Protein AF-A0A1V5UT93-F1 (afdb_monomer)

pLDDT: mean 75.36, std 16.56, range [39.69, 92.0]

Mean predicted aligned error: 13.89 Å

Structure (mmCIF, N/CA/C/O backbone):
data_AF-A0A1V5UT93-F1
#
_entry.id   AF-A0A1V5UT93-F1
#
loop_
_atom_site.group_PDB
_atom_site.id
_atom_site.type_symbol
_atom_site.label_atom_id
_atom_site.label_alt_id
_atom_site.label_comp_id
_atom_site.label_asym_id
_atom_site.label_entity_id
_atom_site.label_seq_id
_atom_site.pdbx_PDB_ins_code
_atom_site.Cartn_x
_atom_site.Cartn_y
_atom_site.Cartn_z
_atom_site.occupancy
_atom_site.B_iso_or_equiv
_atom_site.auth_seq_id
_atom_site.auth_comp_id
_atom_site.auth_asym_id
_atom_site.auth_atom_id
_atom_site.pdbx_PDB_model_num
ATOM 1 N N . MET A 1 1 ? 54.081 -12.609 4.136 1.00 42.91 1 MET A N 1
ATOM 2 C CA . MET A 1 1 ? 52.696 -12.202 4.462 1.00 42.91 1 MET A CA 1
ATOM 3 C C . MET A 1 1 ? 51.782 -13.018 3.568 1.00 42.91 1 MET A C 1
ATOM 5 O O . MET A 1 1 ? 52.036 -13.042 2.377 1.00 42.91 1 MET A O 1
ATOM 9 N N . ARG A 1 2 ? 50.833 -13.775 4.133 1.00 44.91 2 ARG A N 1
ATOM 10 C CA . ARG A 1 2 ? 49.909 -14.610 3.351 1.00 44.91 2 ARG A CA 1
ATOM 11 C C . ARG A 1 2 ? 48.962 -13.687 2.585 1.00 44.91 2 ARG A C 1
ATOM 13 O O . ARG A 1 2 ? 48.155 -13.005 3.216 1.00 44.91 2 ARG A O 1
ATOM 20 N N . GLU A 1 3 ? 49.128 -13.626 1.268 1.00 51.72 3 GLU A N 1
ATOM 21 C CA . GLU A 1 3 ? 48.145 -13.050 0.357 1.00 51.72 3 GLU A CA 1
ATOM 22 C C . GLU A 1 3 ? 46.821 -13.764 0.618 1.00 51.72 3 GLU A C 1
ATOM 24 O O . GLU A 1 3 ? 46.746 -14.992 0.622 1.00 51.72 3 GLU A O 1
ATOM 29 N N . LYS A 1 4 ? 45.809 -12.987 0.999 1.00 53.84 4 LYS A N 1
ATOM 30 C CA . LYS A 1 4 ? 44.465 -13.504 1.216 1.00 53.84 4 LYS A CA 1
ATOM 31 C C . LYS A 1 4 ? 43.982 -14.019 -0.130 1.00 53.84 4 LYS A C 1
ATOM 33 O O . LYS A 1 4 ? 43.930 -13.227 -1.065 1.00 53.84 4 LYS A O 1
ATOM 38 N N . ASP A 1 5 ? 43.622 -15.296 -0.191 1.00 53.28 5 ASP A N 1
ATOM 39 C CA . ASP A 1 5 ? 42.812 -15.854 -1.266 1.00 53.28 5 ASP A CA 1
ATOM 40 C C . ASP A 1 5 ? 41.623 -14.915 -1.515 1.00 53.28 5 ASP A C 1
ATOM 42 O O . ASP A 1 5 ? 40.655 -14.875 -0.747 1.00 53.28 5 ASP A O 1
ATOM 46 N N . GLU A 1 6 ? 41.724 -14.093 -2.560 1.00 61.16 6 GLU A N 1
ATOM 47 C CA . GLU A 1 6 ? 40.582 -13.382 -3.104 1.00 61.16 6 GLU A CA 1
ATOM 48 C C . GLU A 1 6 ? 39.639 -14.461 -3.611 1.00 61.16 6 GLU A C 1
ATOM 50 O O . GLU A 1 6 ? 39.882 -15.096 -4.635 1.00 61.16 6 GLU A O 1
ATOM 55 N N . LEU A 1 7 ? 38.577 -14.707 -2.845 1.00 63.47 7 LEU A N 1
ATOM 56 C CA . LEU A 1 7 ? 37.486 -15.588 -3.227 1.00 63.47 7 LEU A CA 1
ATOM 57 C C . LEU A 1 7 ? 36.944 -15.084 -4.572 1.00 63.47 7 LEU A C 1
ATOM 59 O O . LEU A 1 7 ? 36.173 -14.123 -4.634 1.00 63.47 7 LEU A O 1
ATOM 63 N N . HIS A 1 8 ? 37.421 -15.687 -5.661 1.00 64.81 8 HIS A N 1
ATOM 64 C CA . HIS A 1 8 ? 37.097 -15.271 -7.014 1.00 64.81 8 HIS A CA 1
ATOM 65 C C . HIS A 1 8 ? 35.686 -15.759 -7.324 1.00 64.81 8 HIS A C 1
ATOM 67 O O . HIS A 1 8 ? 35.482 -16.857 -7.832 1.00 64.81 8 HIS A O 1
ATOM 73 N N . ILE A 1 9 ? 34.692 -14.964 -6.929 1.00 76.25 9 ILE A N 1
ATOM 74 C CA . ILE A 1 9 ? 33.290 -15.254 -7.210 1.00 76.25 9 ILE A CA 1
ATOM 75 C C . ILE A 1 9 ? 33.022 -14.823 -8.659 1.00 76.25 9 ILE A C 1
ATOM 77 O O . ILE A 1 9 ? 32.992 -13.614 -8.937 1.00 76.25 9 ILE A O 1
ATOM 81 N N . PRO A 1 10 ? 32.824 -15.767 -9.597 1.00 76.75 10 PRO A N 1
ATOM 82 C CA . PRO A 1 10 ? 32.517 -15.420 -10.977 1.00 76.75 10 PRO A CA 1
ATOM 83 C C . PRO A 1 10 ? 31.228 -14.589 -11.028 1.00 76.75 10 PRO A C 1
ATOM 85 O O . PRO A 1 10 ? 30.234 -14.905 -10.377 1.00 76.75 10 PRO A O 1
ATOM 88 N N . GLY A 1 11 ? 31.259 -13.483 -11.775 1.00 76.88 11 GLY A N 1
ATOM 89 C CA . GLY A 1 11 ? 30.134 -12.547 -11.902 1.00 76.88 11 GLY A CA 1
ATOM 90 C C . GLY A 1 11 ? 30.090 -11.418 -10.863 1.00 76.88 11 GLY A C 1
ATOM 91 O O . GLY A 1 11 ? 29.300 -10.488 -11.024 1.00 76.88 11 GLY A O 1
ATOM 92 N N . ALA A 1 12 ? 30.964 -11.415 -9.847 1.00 83.56 12 ALA A N 1
ATOM 93 C CA . ALA A 1 12 ? 31.013 -10.330 -8.859 1.00 83.56 12 ALA A CA 1
ATOM 94 C C . ALA A 1 12 ? 31.380 -8.969 -9.482 1.00 83.56 12 ALA A C 1
ATOM 96 O O . ALA A 1 12 ? 30.828 -7.939 -9.092 1.00 83.56 12 ALA A O 1
ATOM 97 N N . ALA A 1 13 ? 32.273 -8.955 -10.477 1.00 80.56 13 ALA A N 1
ATOM 98 C CA . ALA A 1 13 ? 32.608 -7.744 -11.227 1.00 80.56 13 ALA A CA 1
ATOM 99 C C . ALA A 1 13 ? 31.399 -7.222 -12.024 1.00 80.56 13 ALA A C 1
ATOM 101 O O . ALA A 1 13 ? 31.071 -6.042 -11.942 1.00 80.56 13 ALA A O 1
ATOM 102 N N . THR A 1 14 ? 30.673 -8.113 -12.707 1.00 84.06 14 THR A N 1
ATOM 103 C CA . THR A 1 14 ? 29.450 -7.781 -13.452 1.00 84.06 14 THR A CA 1
ATOM 104 C C . THR A 1 14 ? 28.363 -7.218 -12.537 1.00 84.06 14 THR A C 1
ATOM 106 O O . THR A 1 14 ? 27.737 -6.214 -12.872 1.00 84.06 14 THR A O 1
ATOM 109 N N . LEU A 1 15 ? 28.177 -7.813 -11.353 1.00 82.50 15 LEU A N 1
ATOM 110 C CA . LEU A 1 15 ? 27.240 -7.316 -10.345 1.00 82.50 15 LEU A CA 1
ATOM 111 C C . LEU A 1 15 ? 27.634 -5.919 -9.850 1.00 82.50 15 LEU A C 1
ATOM 113 O O . LEU A 1 15 ? 26.775 -5.044 -9.764 1.00 82.50 15 LEU A O 1
ATOM 117 N N . LYS A 1 16 ? 28.922 -5.679 -9.567 1.00 85.19 16 LYS A N 1
ATOM 118 C CA . LYS A 1 16 ? 29.420 -4.350 -9.172 1.00 85.19 16 LYS A CA 1
ATOM 119 C C . LYS A 1 16 ? 29.133 -3.302 -10.247 1.00 85.19 16 LYS A C 1
ATOM 121 O O . LYS A 1 16 ? 28.596 -2.247 -9.926 1.00 85.19 16 LYS A O 1
ATOM 126 N N . THR A 1 17 ? 29.431 -3.599 -11.510 1.00 83.62 17 THR A N 1
ATOM 127 C CA . THR A 1 17 ? 29.155 -2.688 -12.631 1.00 83.62 17 THR A CA 1
ATOM 128 C C . THR A 1 17 ? 27.659 -2.413 -12.779 1.00 83.62 17 THR A C 1
ATOM 130 O O . THR A 1 17 ? 27.262 -1.263 -12.951 1.00 83.62 17 THR A O 1
ATOM 133 N N . TRP A 1 18 ? 26.812 -3.438 -12.652 1.00 86.06 18 TRP A N 1
ATOM 134 C CA . TRP A 1 18 ? 25.360 -3.266 -12.701 1.00 86.06 18 TRP A CA 1
ATOM 135 C C . TRP A 1 18 ? 24.840 -2.394 -11.552 1.00 86.06 18 TRP A C 1
ATOM 137 O O . TRP A 1 18 ? 24.042 -1.489 -11.791 1.00 86.06 18 TRP A O 1
ATOM 147 N N . LEU A 1 19 ? 25.326 -2.606 -10.324 1.00 83.81 19 LEU A N 1
ATOM 148 C CA . LEU A 1 19 ? 24.957 -1.801 -9.156 1.00 83.81 19 LEU A CA 1
ATOM 149 C C . LEU A 1 19 ? 25.393 -0.340 -9.299 1.00 83.81 19 LEU A C 1
ATOM 151 O O . LEU A 1 19 ? 24.597 0.542 -9.001 1.00 83.81 19 LEU A O 1
ATOM 155 N N . ILE A 1 20 ? 26.610 -0.077 -9.787 1.00 85.62 20 ILE A N 1
ATOM 156 C CA . ILE A 1 20 ? 27.110 1.286 -10.031 1.00 85.62 20 ILE A CA 1
ATOM 157 C C . ILE A 1 20 ? 26.237 1.988 -11.076 1.00 85.62 20 ILE A C 1
ATOM 159 O O . ILE A 1 20 ? 25.722 3.073 -10.817 1.00 85.62 20 ILE A O 1
ATOM 163 N N . ASN A 1 21 ? 25.984 1.331 -12.211 1.00 81.00 21 ASN A N 1
ATOM 164 C CA . ASN A 1 21 ? 25.143 1.885 -13.273 1.00 81.00 21 ASN A CA 1
ATOM 165 C C . ASN A 1 21 ? 23.701 2.131 -12.801 1.00 81.00 21 ASN A C 1
ATOM 167 O O . ASN A 1 21 ? 23.082 3.124 -13.179 1.00 81.00 21 ASN A O 1
ATOM 171 N N . THR A 1 22 ? 23.171 1.247 -11.953 1.00 73.44 22 THR A N 1
ATOM 172 C CA . THR A 1 22 ? 21.823 1.384 -11.385 1.00 73.44 22 THR A CA 1
ATOM 173 C C . THR A 1 22 ? 21.764 2.490 -10.332 1.00 73.44 22 THR A C 1
ATOM 175 O O . THR A 1 22 ? 20.790 3.233 -10.295 1.00 73.44 22 THR A O 1
ATOM 178 N N . ALA A 1 23 ? 22.801 2.645 -9.506 1.00 70.88 23 ALA A N 1
ATOM 179 C CA . ALA A 1 23 ? 22.882 3.698 -8.494 1.00 70.88 23 ALA A CA 1
ATOM 180 C C . ALA A 1 23 ? 23.014 5.101 -9.110 1.00 70.88 23 ALA A C 1
ATOM 182 O O . ALA A 1 23 ? 22.522 6.069 -8.535 1.00 70.88 23 ALA A O 1
ATOM 183 N N . SER A 1 24 ? 23.643 5.217 -10.283 1.00 70.88 24 SER A N 1
ATOM 184 C CA . SER A 1 24 ? 23.725 6.473 -11.039 1.00 70.88 24 SER A CA 1
ATOM 185 C C . SER A 1 24 ? 22.417 6.852 -11.746 1.00 70.88 2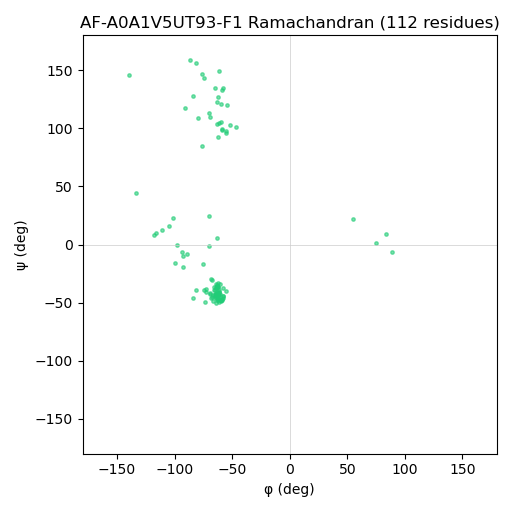4 SER A C 1
ATOM 187 O O . SER A 1 24 ? 22.256 8.005 -12.146 1.00 70.88 24 SER A O 1
ATOM 189 N N . ALA A 1 25 ? 21.476 5.917 -11.909 1.00 61.91 25 ALA A N 1
ATOM 190 C CA . ALA A 1 25 ? 20.171 6.208 -12.487 1.00 61.91 25 ALA A CA 1
ATOM 191 C C . ALA A 1 25 ? 19.219 6.756 -11.405 1.00 61.91 25 ALA A C 1
ATOM 193 O O . ALA A 1 25 ? 19.030 6.114 -10.369 1.00 61.91 25 ALA A O 1
ATOM 194 N N . PRO A 1 26 ? 18.559 7.910 -11.622 1.00 52.22 26 PRO A N 1
ATOM 195 C CA . PRO A 1 26 ? 17.574 8.411 -10.675 1.00 52.22 26 PRO A CA 1
ATOM 196 C C . PRO A 1 26 ? 16.414 7.416 -10.571 1.00 52.22 26 PRO A C 1
ATOM 198 O O . PRO A 1 26 ? 15.803 7.025 -11.571 1.00 52.22 26 PRO A O 1
ATOM 201 N N . ILE A 1 27 ? 16.102 7.005 -9.342 1.00 57.31 27 ILE A N 1
ATOM 202 C CA . ILE A 1 27 ? 14.973 6.125 -9.050 1.00 57.31 27 ILE A CA 1
ATOM 203 C C . ILE A 1 27 ? 13.691 6.855 -9.481 1.00 57.31 27 ILE A C 1
ATOM 205 O O . ILE A 1 27 ? 13.203 7.732 -8.776 1.00 57.31 27 ILE A O 1
ATOM 209 N N . ARG A 1 28 ? 13.091 6.466 -10.616 1.00 53.38 28 ARG A N 1
ATOM 210 C CA . ARG A 1 28 ? 11.806 7.015 -11.119 1.00 53.38 28 ARG A CA 1
ATOM 211 C C . ARG A 1 28 ? 10.599 6.750 -10.188 1.00 53.38 28 ARG A C 1
ATOM 213 O O . ARG A 1 28 ? 9.461 7.010 -10.561 1.00 53.38 28 ARG A O 1
ATOM 220 N N . SER A 1 29 ? 10.818 6.184 -9.000 1.00 55.25 29 SER A N 1
ATOM 221 C CA . SER A 1 29 ? 9.783 5.616 -8.128 1.00 55.25 29 SER A CA 1
ATOM 222 C C . SER A 1 29 ? 9.215 6.582 -7.085 1.00 55.25 29 SER A C 1
ATOM 224 O O . SER A 1 29 ? 8.143 6.294 -6.554 1.00 55.25 29 SER A O 1
ATOM 226 N N . THR A 1 30 ? 9.885 7.686 -6.746 1.00 57.84 30 THR A N 1
ATOM 227 C CA . THR A 1 30 ? 9.424 8.567 -5.652 1.00 57.84 30 THR A CA 1
ATOM 228 C C . THR A 1 30 ? 8.128 9.292 -6.010 1.00 57.84 30 THR A C 1
ATOM 230 O O . THR A 1 30 ? 7.166 9.194 -5.255 1.00 57.84 30 THR A O 1
ATOM 233 N N . ALA A 1 31 ? 8.033 9.861 -7.216 1.00 61.09 31 ALA A N 1
ATOM 234 C CA . ALA A 1 31 ? 6.851 10.607 -7.661 1.00 61.09 31 ALA A CA 1
ATOM 235 C C . ALA A 1 31 ? 5.551 9.774 -7.638 1.00 61.09 31 ALA A C 1
ATOM 237 O O . ALA A 1 31 ? 4.523 10.221 -7.136 1.00 61.09 31 ALA A O 1
ATOM 238 N N . ASN A 1 32 ? 5.588 8.524 -8.116 1.00 70.00 32 ASN A N 1
ATOM 239 C CA . ASN A 1 32 ? 4.408 7.648 -8.082 1.00 70.00 32 ASN A CA 1
ATOM 240 C C . ASN A 1 32 ? 4.025 7.240 -6.653 1.00 70.00 32 ASN A C 1
ATOM 242 O O . ASN A 1 32 ? 2.850 7.011 -6.372 1.00 70.00 32 ASN A O 1
ATOM 246 N N . THR A 1 33 ? 5.009 7.150 -5.756 1.00 74.81 33 THR A N 1
ATOM 247 C CA . THR A 1 33 ? 4.780 6.803 -4.349 1.00 74.81 33 THR A CA 1
ATOM 248 C C . THR A 1 33 ? 4.121 7.963 -3.608 1.00 74.81 33 THR A C 1
ATOM 250 O O . THR A 1 33 ? 3.186 7.729 -2.854 1.00 74.81 33 THR A O 1
ATOM 253 N N . GLU A 1 34 ? 4.541 9.201 -3.874 1.00 82.50 34 GLU A N 1
ATOM 254 C CA . GLU A 1 34 ? 3.940 10.415 -3.302 1.00 82.50 34 GLU A CA 1
ATOM 255 C C . GLU A 1 34 ? 2.492 10.611 -3.766 1.00 82.50 34 GLU A C 1
ATOM 257 O O . GLU A 1 34 ? 1.606 10.879 -2.954 1.00 82.50 34 GLU A O 1
ATOM 262 N N . ILE A 1 35 ? 2.220 10.404 -5.061 1.00 86.12 35 ILE A N 1
ATOM 263 C CA . ILE A 1 35 ? 0.855 10.462 -5.607 1.00 86.12 35 ILE A CA 1
ATOM 264 C C . ILE A 1 35 ? -0.016 9.375 -4.967 1.00 86.12 35 ILE A C 1
ATOM 266 O O . ILE A 1 35 ? -1.142 9.647 -4.545 1.00 86.12 35 ILE A O 1
ATOM 270 N N . LEU A 1 36 ? 0.505 8.149 -4.863 1.00 86.81 36 LEU A N 1
ATOM 271 C CA . LEU A 1 36 ? -0.203 7.040 -4.229 1.00 86.81 36 LEU A CA 1
ATOM 272 C C . LEU A 1 36 ? -0.464 7.304 -2.740 1.00 86.81 36 LEU A C 1
ATOM 274 O O . LEU A 1 36 ? -1.548 7.001 -2.250 1.00 86.81 36 LEU A O 1
ATOM 278 N N . GLU A 1 37 ? 0.499 7.879 -2.024 1.00 88.38 37 GLU A N 1
ATOM 279 C CA . GLU A 1 37 ? 0.336 8.267 -0.625 1.00 88.38 37 GLU A CA 1
ATOM 280 C C . GLU A 1 37 ? -0.737 9.335 -0.455 1.00 88.38 37 GLU A C 1
ATOM 282 O O . GLU A 1 37 ? -1.627 9.166 0.379 1.00 88.38 37 GLU A O 1
ATOM 287 N N . SER A 1 38 ? -0.707 10.387 -1.273 1.00 89.50 38 SER A N 1
ATOM 288 C CA . SER A 1 38 ? -1.731 11.433 -1.255 1.00 89.50 38 SER A CA 1
ATOM 289 C C . SER A 1 38 ? -3.127 10.853 -1.506 1.00 89.50 38 SER A C 1
ATOM 291 O O . SER A 1 38 ? -4.061 11.138 -0.755 1.00 89.50 38 SER A O 1
ATOM 293 N N . LEU A 1 39 ? -3.255 9.949 -2.483 1.00 90.88 39 LEU A N 1
ATOM 294 C CA . LEU A 1 39 ? -4.508 9.254 -2.780 1.00 90.88 39 LEU A CA 1
ATOM 295 C C . LEU A 1 39 ? -5.001 8.423 -1.583 1.00 90.88 39 LEU A C 1
ATOM 297 O O . LEU A 1 39 ? -6.166 8.507 -1.200 1.00 90.88 39 LEU A O 1
ATOM 301 N N . ILE A 1 40 ? -4.118 7.629 -0.967 1.00 91.00 40 ILE A N 1
ATOM 302 C CA . ILE A 1 40 ? -4.485 6.785 0.179 1.00 91.00 40 ILE A CA 1
ATOM 303 C C . ILE A 1 40 ? -4.864 7.642 1.390 1.00 91.00 40 ILE A C 1
ATOM 305 O O . ILE A 1 40 ? -5.788 7.274 2.109 1.00 91.00 40 ILE A O 1
ATOM 309 N N . ARG A 1 41 ? -4.199 8.783 1.617 1.00 91.31 41 ARG A N 1
ATOM 310 C CA . ARG A 1 41 ? -4.562 9.720 2.692 1.00 91.31 41 ARG A CA 1
ATOM 311 C C . ARG A 1 41 ? -5.950 10.318 2.479 1.00 91.31 41 ARG A C 1
ATOM 313 O O . ARG A 1 41 ? -6.712 10.394 3.437 1.00 91.31 41 ARG A O 1
ATOM 320 N N . GLN A 1 42 ? -6.279 10.711 1.249 1.00 91.69 42 GLN A N 1
ATOM 321 C CA . GLN A 1 42 ? -7.588 11.281 0.915 1.00 91.69 42 GLN A CA 1
ATOM 322 C C . GLN A 1 42 ? -8.725 10.271 1.092 1.00 91.69 42 GLN A C 1
ATOM 324 O O . GLN A 1 42 ? -9.781 10.636 1.591 1.00 91.69 42 GLN A O 1
ATOM 329 N N . CYS A 1 43 ? -8.498 9.006 0.728 1.00 91.75 43 CYS A N 1
ATOM 330 C CA . CYS A 1 43 ? -9.499 7.938 0.825 1.00 91.75 43 CYS A CA 1
ATOM 331 C C . CYS A 1 43 ? -9.301 7.025 2.048 1.00 91.75 43 CYS A C 1
ATOM 333 O O . CYS A 1 43 ? -9.679 5.849 2.024 1.00 91.75 43 CYS A O 1
ATOM 335 N N . TYR A 1 44 ? -8.621 7.503 3.094 1.00 90.81 44 TYR A N 1
ATOM 336 C CA . TYR A 1 44 ? -8.175 6.641 4.191 1.00 90.81 44 TYR A CA 1
ATOM 337 C C . TYR A 1 44 ? -9.345 5.972 4.919 1.00 90.81 44 TYR A C 1
ATOM 339 O O . TYR A 1 44 ? -9.307 4.764 5.166 1.00 90.81 44 TYR A O 1
ATOM 347 N N . THR A 1 45 ? -10.395 6.731 5.234 1.00 89.31 45 THR A N 1
ATOM 348 C CA . THR A 1 45 ? -11.585 6.247 5.945 1.00 89.31 45 THR A CA 1
ATOM 349 C C . THR A 1 45 ? -12.318 5.162 5.162 1.00 89.31 45 THR A C 1
ATOM 351 O O . THR A 1 45 ? -12.694 4.130 5.719 1.00 89.31 45 THR A O 1
ATOM 354 N N . GLU A 1 46 ? -12.448 5.337 3.850 1.00 92.00 46 GLU A N 1
ATOM 355 C CA . GLU A 1 46 ? -13.090 4.393 2.939 1.00 92.00 46 GLU A CA 1
ATOM 356 C C . GLU A 1 46 ? -12.249 3.125 2.799 1.00 92.00 46 GLU A C 1
ATOM 358 O O . GLU A 1 46 ? -12.784 2.015 2.843 1.00 92.00 46 GLU A O 1
ATOM 363 N N . ILE A 1 47 ? -10.924 3.268 2.681 1.00 90.44 47 ILE A N 1
ATOM 364 C CA . ILE A 1 47 ? -10.000 2.132 2.607 1.00 90.44 47 ILE A CA 1
ATOM 365 C C . ILE A 1 47 ? -10.000 1.353 3.932 1.00 90.44 47 ILE A C 1
ATOM 367 O O . ILE A 1 47 ? -9.996 0.119 3.912 1.00 90.44 47 ILE A O 1
ATOM 371 N N . ARG A 1 48 ? -10.063 2.034 5.084 1.00 86.50 48 ARG A N 1
ATOM 372 C CA . ARG A 1 48 ? -10.158 1.400 6.410 1.00 86.50 48 ARG A CA 1
ATOM 373 C C . ARG A 1 48 ? -11.450 0.586 6.538 1.00 86.50 48 ARG A C 1
ATOM 375 O O . ARG A 1 48 ? -11.380 -0.591 6.892 1.00 86.50 48 ARG A O 1
ATOM 382 N N . SER A 1 49 ? -12.597 1.138 6.143 1.00 86.38 49 SER A N 1
ATOM 383 C CA . SER A 1 49 ? -13.877 0.409 6.091 1.00 86.38 49 SER A CA 1
ATOM 384 C C . SER A 1 49 ? -13.851 -0.766 5.109 1.00 86.38 49 SER A C 1
ATOM 386 O O . SER A 1 49 ? -14.281 -1.870 5.443 1.00 86.38 49 SER A O 1
ATOM 388 N N . TYR A 1 50 ? -13.267 -0.577 3.922 1.00 88.75 50 TYR A N 1
ATOM 389 C CA . TYR A 1 50 ? -13.075 -1.638 2.927 1.00 88.75 50 TYR A CA 1
ATOM 390 C C . TYR A 1 50 ? -12.253 -2.809 3.486 1.00 88.75 50 TYR A C 1
ATOM 392 O O . TYR A 1 50 ? -12.533 -3.978 3.206 1.00 88.75 50 TYR A O 1
ATOM 400 N N . ARG A 1 51 ? -11.246 -2.509 4.315 1.00 88.38 51 ARG A N 1
ATOM 401 C CA . ARG A 1 51 ? -10.421 -3.513 4.993 1.00 88.38 51 ARG A CA 1
ATOM 402 C C . ARG A 1 51 ? -11.141 -4.196 6.147 1.00 88.38 51 ARG A C 1
ATOM 404 O O . ARG A 1 51 ? -10.989 -5.409 6.283 1.00 88.38 51 ARG A O 1
ATOM 411 N N . LEU A 1 52 ? -11.936 -3.463 6.924 1.00 84.25 52 LEU A N 1
ATOM 412 C CA . LEU A 1 52 ? -12.790 -4.029 7.974 1.00 84.25 52 LEU A CA 1
ATOM 413 C C . LEU A 1 52 ? -13.845 -4.987 7.404 1.00 84.25 52 LEU A C 1
ATOM 415 O O . LEU A 1 52 ? -14.117 -6.019 8.008 1.00 84.25 52 LEU A O 1
ATOM 419 N N . ALA A 1 53 ? -14.343 -4.721 6.194 1.00 86.31 53 ALA A N 1
ATOM 420 C CA . ALA A 1 53 ? -15.213 -5.632 5.446 1.00 86.31 53 ALA A CA 1
ATOM 421 C C . ALA A 1 53 ? -14.498 -6.901 4.919 1.00 86.31 53 ALA A C 1
ATOM 423 O O . ALA A 1 53 ? -15.118 -7.747 4.277 1.00 86.31 53 ALA A O 1
ATOM 424 N N . GLY A 1 54 ? -13.189 -7.052 5.160 1.00 84.88 54 GLY A N 1
ATOM 425 C CA . GLY A 1 54 ? -12.422 -8.250 4.807 1.00 84.88 54 GLY A CA 1
ATOM 426 C C . GLY A 1 54 ? -11.914 -8.293 3.363 1.00 84.88 54 GLY A C 1
ATOM 427 O O . GLY A 1 54 ? -11.373 -9.312 2.928 1.00 84.88 54 GLY A O 1
ATOM 428 N N . HIS A 1 55 ? -12.032 -7.208 2.596 1.00 89.19 55 HIS A N 1
ATOM 429 C CA . HIS A 1 55 ? -11.560 -7.193 1.215 1.00 89.19 55 HIS A CA 1
ATOM 430 C C . HIS A 1 55 ? -10.029 -7.108 1.103 1.00 89.19 55 HIS A C 1
ATOM 432 O O . HIS A 1 55 ? -9.364 -6.423 1.877 1.00 89.19 55 HIS A O 1
ATOM 438 N N . GLY A 1 56 ? -9.448 -7.796 0.115 1.00 86.69 56 GLY A N 1
ATOM 439 C CA . GLY A 1 56 ? -7.995 -7.894 -0.074 1.00 86.69 56 GLY A CA 1
ATOM 440 C C . GLY A 1 56 ? -7.344 -6.698 -0.784 1.00 86.69 56 GLY A C 1
ATOM 441 O O . GLY A 1 56 ? -7.968 -6.015 -1.596 1.00 86.69 56 GLY A O 1
ATOM 442 N N . TRP A 1 57 ? -6.044 -6.507 -0.537 1.00 89.12 57 TRP A N 1
ATOM 443 C CA . TRP A 1 57 ? -5.229 -5.426 -1.112 1.00 89.12 57 TRP A CA 1
ATOM 444 C C . TRP 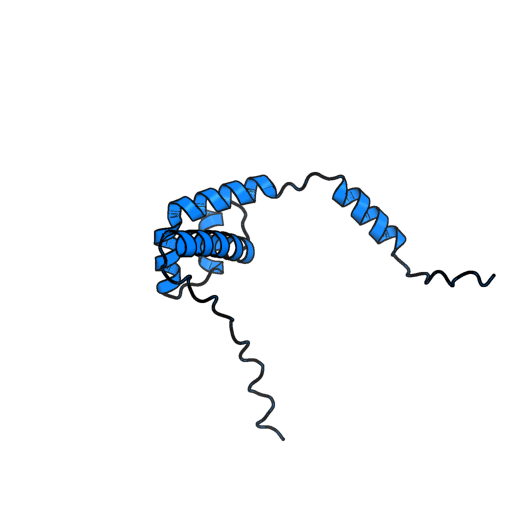A 1 57 ? -5.113 -5.486 -2.635 1.00 89.12 57 TRP A C 1
ATOM 446 O O . TRP A 1 57 ? -5.148 -4.451 -3.295 1.00 89.12 57 TRP A O 1
ATOM 456 N N . SER A 1 58 ? -5.038 -6.684 -3.216 1.00 89.19 58 SER A N 1
ATOM 457 C CA . SER A 1 58 ? -4.845 -6.844 -4.660 1.00 89.19 58 SER A CA 1
ATOM 458 C C . SER A 1 58 ? -6.027 -6.294 -5.466 1.00 89.19 58 SER A C 1
ATOM 460 O O . SER A 1 58 ? -5.822 -5.657 -6.498 1.00 89.19 58 SER A O 1
ATOM 462 N N . LYS A 1 59 ? -7.266 -6.447 -4.970 1.00 89.81 59 LYS A N 1
ATOM 463 C CA . LYS A 1 59 ? -8.458 -5.847 -5.600 1.00 89.81 59 LYS A CA 1
ATOM 464 C C . LYS A 1 59 ? -8.411 -4.319 -5.547 1.00 89.81 59 LYS A C 1
ATOM 466 O O . LYS A 1 59 ? -8.697 -3.674 -6.5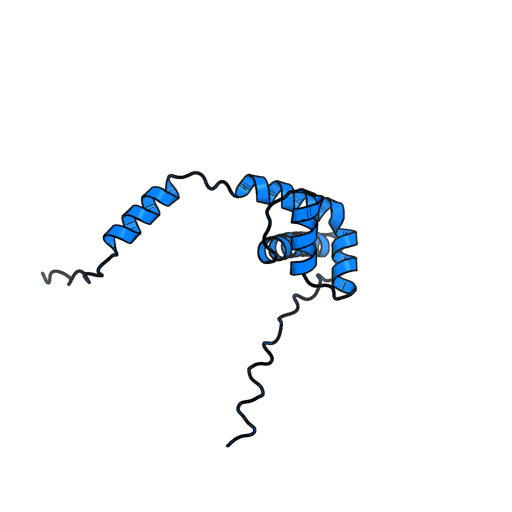54 1.00 89.81 59 LYS A O 1
ATOM 471 N N . LEU A 1 60 ? -7.997 -3.756 -4.412 1.00 90.38 60 LEU A N 1
ATOM 472 C CA . LEU A 1 60 ? -7.827 -2.312 -4.251 1.00 90.38 60 LEU A CA 1
ATOM 473 C C . LEU A 1 60 ? -6.748 -1.768 -5.201 1.00 90.38 60 LEU A C 1
ATOM 475 O O . LEU A 1 60 ? -7.011 -0.830 -5.945 1.00 90.38 60 LEU A O 1
ATOM 479 N N . ALA A 1 61 ? -5.577 -2.407 -5.264 1.00 90.31 61 ALA A N 1
ATOM 480 C CA . ALA A 1 61 ? -4.484 -2.003 -6.150 1.00 90.31 61 ALA A CA 1
ATOM 481 C C . ALA A 1 61 ? -4.846 -2.113 -7.643 1.00 90.31 61 ALA A C 1
ATOM 483 O O . ALA A 1 61 ? -4.409 -1.302 -8.457 1.00 90.31 61 ALA A O 1
ATOM 484 N N . ILE A 1 62 ? -5.650 -3.107 -8.041 1.00 91.75 62 ILE A N 1
ATOM 485 C CA . ILE A 1 62 ? -6.186 -3.182 -9.411 1.00 91.75 62 ILE A CA 1
ATOM 486 C C . ILE A 1 62 ? -7.114 -1.996 -9.685 1.00 91.75 62 ILE A C 1
ATOM 488 O O . ILE A 1 62 ? -7.014 -1.388 -10.748 1.00 91.75 62 ILE A O 1
ATOM 492 N N . LYS A 1 63 ? -7.996 -1.654 -8.740 1.00 91.62 63 LYS A N 1
ATOM 493 C CA . LYS A 1 63 ? -8.944 -0.550 -8.911 1.00 91.62 63 LYS A CA 1
ATOM 494 C C . LYS A 1 63 ? -8.234 0.803 -8.980 1.00 91.62 63 LYS A C 1
ATOM 496 O O . LYS A 1 63 ? -8.509 1.565 -9.894 1.00 91.62 63 LYS A O 1
ATOM 501 N N . ILE A 1 64 ? -7.246 1.046 -8.116 1.00 89.56 64 ILE A N 1
ATOM 502 C CA . ILE A 1 64 ? -6.404 2.255 -8.159 1.00 89.56 64 ILE A CA 1
ATOM 503 C C . ILE A 1 64 ? -5.695 2.382 -9.514 1.00 89.56 64 ILE A C 1
ATOM 505 O O . ILE A 1 64 ? -5.728 3.443 -10.133 1.00 89.56 64 ILE A O 1
ATOM 509 N N . ARG A 1 65 ? -5.109 1.292 -10.026 1.00 90.00 65 ARG A N 1
ATOM 510 C CA . ARG A 1 65 ? -4.454 1.302 -11.344 1.00 90.00 65 ARG A CA 1
ATOM 511 C C . ARG A 1 65 ? -5.415 1.624 -12.485 1.00 90.00 65 ARG A C 1
ATOM 513 O O . ARG A 1 65 ? -5.034 2.346 -13.399 1.00 90.00 65 ARG A O 1
ATOM 520 N N . LYS A 1 66 ? -6.632 1.075 -12.447 1.00 90.81 66 LYS A N 1
ATOM 521 C CA . LYS A 1 66 ? -7.637 1.265 -13.503 1.00 90.81 66 LYS A CA 1
ATOM 522 C C . LYS A 1 66 ? -8.256 2.660 -13.478 1.00 90.81 66 LYS A C 1
ATOM 524 O O . LYS A 1 66 ? -8.296 3.312 -14.513 1.00 90.81 66 LYS A O 1
ATOM 529 N N . GLU A 1 67 ? -8.702 3.107 -12.310 1.00 90.62 67 GLU A N 1
ATOM 530 C CA . GLU A 1 67 ? -9.462 4.352 -12.164 1.00 90.62 67 GLU A CA 1
ATOM 531 C C . GLU A 1 67 ? -8.539 5.571 -12.061 1.00 90.62 67 GLU A C 1
ATOM 533 O O . GLU A 1 67 ? -8.733 6.571 -12.745 1.00 90.62 67 GLU A O 1
ATOM 538 N N . CYS A 1 68 ? -7.489 5.484 -11.240 1.00 85.12 68 CYS A N 1
ATOM 539 C CA . CYS A 1 68 ? -6.611 6.620 -10.947 1.00 85.12 68 CYS A CA 1
ATOM 540 C C . CYS A 1 68 ? -5.385 6.684 -11.868 1.00 85.12 68 CYS A C 1
ATOM 542 O O . CYS A 1 68 ? -4.620 7.641 -11.795 1.00 85.12 68 CYS A O 1
ATOM 544 N N . LYS A 1 69 ? -5.167 5.667 -12.717 1.00 85.31 69 LYS A N 1
ATOM 545 C CA . LYS A 1 69 ? -3.993 5.531 -13.605 1.00 85.31 69 LYS A CA 1
ATOM 546 C C . LYS A 1 69 ? -2.642 5.599 -12.874 1.00 85.31 69 LYS A C 1
ATOM 548 O O . LYS A 1 69 ? -1.614 5.858 -13.494 1.00 85.31 69 LYS A O 1
ATOM 553 N N . VAL A 1 70 ? -2.626 5.327 -11.566 1.00 83.56 70 VAL A N 1
ATOM 554 C CA . VAL A 1 70 ? -1.405 5.310 -10.751 1.00 83.56 70 VAL A CA 1
ATOM 555 C C . VAL A 1 70 ? -0.834 3.892 -10.748 1.00 83.56 70 VAL A C 1
ATOM 557 O O . VAL A 1 70 ? -1.498 2.975 -10.255 1.00 83.56 70 VAL A O 1
ATOM 560 N N . PRO A 1 71 ? 0.381 3.665 -11.278 1.00 81.81 71 PRO A N 1
ATOM 561 C CA . PRO A 1 71 ? 1.005 2.353 -11.229 1.00 81.81 71 PRO A CA 1
ATOM 562 C C . PRO A 1 71 ? 1.411 2.022 -9.788 1.00 81.81 71 PRO A C 1
ATOM 564 O O . PRO A 1 71 ? 2.308 2.640 -9.221 1.00 81.81 71 PRO A O 1
ATOM 567 N N . CYS A 1 72 ? 0.759 1.022 -9.196 1.00 84.56 72 CYS A N 1
ATOM 568 C CA . CYS A 1 72 ? 1.048 0.566 -7.840 1.00 84.56 72 CYS A CA 1
ATOM 569 C C . CYS A 1 72 ? 1.007 -0.963 -7.722 1.00 84.56 72 CYS A C 1
ATOM 571 O O . CYS A 1 72 ? 0.185 -1.630 -8.363 1.00 84.56 72 CYS A O 1
ATOM 573 N N . SER A 1 73 ? 1.868 -1.516 -6.868 1.00 87.25 73 SER A N 1
ATOM 574 C CA . SER A 1 73 ? 1.745 -2.893 -6.383 1.00 87.25 73 SER A CA 1
ATOM 575 C C . SER A 1 73 ? 0.831 -2.951 -5.158 1.00 87.25 73 SER A C 1
ATOM 577 O O . SER A 1 73 ? 0.615 -1.951 -4.472 1.00 87.25 73 SER A O 1
ATOM 579 N N . ASP A 1 74 ? 0.282 -4.126 -4.872 1.00 88.25 74 ASP A N 1
ATOM 580 C CA . ASP A 1 74 ? -0.496 -4.368 -3.657 1.00 88.25 74 ASP A CA 1
ATOM 581 C C . ASP A 1 74 ? 0.345 -4.227 -2.383 1.00 88.25 74 ASP A C 1
ATOM 583 O O . ASP A 1 74 ? -0.130 -3.639 -1.410 1.00 88.25 74 ASP A O 1
ATOM 587 N N . ASP A 1 75 ? 1.607 -4.658 -2.412 1.00 87.44 75 ASP A N 1
ATOM 588 C CA . ASP A 1 75 ? 2.556 -4.418 -1.320 1.00 87.44 75 ASP A CA 1
ATOM 589 C C . ASP A 1 75 ? 2.819 -2.926 -1.077 1.00 87.44 75 ASP A C 1
ATOM 591 O O . ASP A 1 75 ? 2.888 -2.497 0.077 1.00 87.44 75 ASP A O 1
ATOM 595 N N . ALA A 1 76 ? 2.919 -2.109 -2.134 1.00 86.19 76 ALA A N 1
ATOM 596 C CA . ALA A 1 76 ? 3.094 -0.663 -1.986 1.00 86.19 76 ALA A CA 1
ATOM 597 C C . ALA A 1 76 ? 1.874 -0.022 -1.310 1.00 86.19 76 ALA A C 1
ATOM 599 O O . ALA A 1 76 ? 2.032 0.729 -0.347 1.00 86.19 76 ALA A O 1
ATOM 600 N N . VAL A 1 77 ? 0.662 -0.377 -1.755 1.00 89.44 77 VAL A N 1
ATOM 601 C CA . VAL A 1 77 ? -0.594 0.094 -1.147 1.00 89.44 77 VAL A CA 1
ATOM 602 C C . VAL A 1 77 ? -0.663 -0.306 0.325 1.00 89.44 77 VAL A C 1
ATOM 604 O O . VAL A 1 77 ? -0.943 0.534 1.178 1.00 89.44 77 VAL A O 1
ATOM 607 N N . LYS A 1 78 ? -0.353 -1.569 0.641 1.00 89.94 78 LYS A N 1
ATOM 608 C CA . LYS A 1 78 ? -0.331 -2.070 2.018 1.00 89.94 78 LYS A CA 1
ATOM 609 C C . LYS A 1 78 ? 0.671 -1.300 2.877 1.00 89.94 78 LYS A C 1
ATOM 611 O O . LYS A 1 78 ? 0.313 -0.861 3.963 1.00 89.94 78 LYS A O 1
ATOM 616 N N . ARG A 1 79 ? 1.910 -1.118 2.402 1.00 87.44 79 ARG A N 1
ATOM 617 C CA . ARG A 1 79 ? 2.970 -0.422 3.150 1.00 87.44 79 ARG A CA 1
ATOM 618 C C . ARG A 1 79 ? 2.571 1.012 3.485 1.00 87.44 79 ARG A C 1
ATOM 620 O O . ARG A 1 79 ? 2.719 1.429 4.631 1.00 87.44 79 ARG A O 1
ATOM 627 N N . ILE A 1 80 ? 2.073 1.745 2.492 1.00 89.31 80 ILE A N 1
ATOM 628 C CA . ILE A 1 80 ? 1.673 3.146 2.648 1.00 89.31 80 ILE A CA 1
ATOM 629 C C . ILE A 1 80 ? 0.455 3.256 3.566 1.00 89.31 80 ILE A C 1
ATOM 631 O O . ILE A 1 80 ? 0.466 4.055 4.498 1.00 89.31 80 ILE A O 1
ATOM 635 N N . PHE A 1 81 ? -0.559 2.409 3.374 1.00 90.50 81 PHE A N 1
ATOM 636 C CA . PHE A 1 81 ? -1.718 2.392 4.262 1.00 90.50 81 PHE A CA 1
ATOM 637 C C . PHE A 1 81 ? -1.315 2.086 5.708 1.00 90.50 81 PHE A C 1
ATOM 639 O O . PHE A 1 81 ? -1.711 2.811 6.611 1.00 90.50 81 PHE A O 1
ATOM 646 N N . SER A 1 82 ? -0.492 1.060 5.943 1.00 88.00 82 SER A N 1
ATOM 647 C CA . SER A 1 82 ? -0.009 0.715 7.286 1.00 88.00 82 SER A CA 1
ATOM 648 C C . SER A 1 82 ? 0.787 1.847 7.935 1.00 88.00 82 SER A C 1
ATOM 650 O O . SER A 1 82 ? 0.720 2.020 9.149 1.00 88.00 82 SER A O 1
ATOM 652 N N . TYR A 1 83 ? 1.539 2.624 7.152 1.00 88.25 83 TYR A N 1
ATOM 653 C CA . TYR A 1 83 ? 2.213 3.818 7.652 1.00 88.25 83 TYR A CA 1
ATOM 654 C C . TYR A 1 83 ? 1.199 4.872 8.129 1.00 88.25 83 TYR A C 1
ATOM 656 O O . TYR A 1 83 ? 1.275 5.314 9.275 1.00 88.25 83 TYR A O 1
ATOM 664 N N . ILE A 1 84 ? 0.205 5.196 7.298 1.00 88.00 84 ILE A N 1
ATOM 665 C CA . ILE A 1 84 ? -0.839 6.185 7.613 1.00 88.00 84 ILE A CA 1
ATOM 666 C C . ILE A 1 84 ? -1.698 5.731 8.802 1.00 88.00 84 ILE A C 1
ATOM 668 O O . ILE A 1 84 ? -1.967 6.522 9.700 1.00 88.00 84 ILE A O 1
ATOM 672 N N . ASP A 1 85 ? -2.080 4.456 8.855 1.00 87.94 85 ASP A N 1
ATOM 673 C CA . ASP A 1 85 ? -2.884 3.871 9.935 1.00 87.94 85 ASP A CA 1
ATOM 674 C C . ASP A 1 85 ? -2.148 3.933 11.285 1.00 87.94 85 ASP A C 1
ATOM 676 O O . ASP A 1 85 ? -2.752 4.232 12.314 1.00 87.94 85 ASP A O 1
ATOM 680 N N . ARG A 1 86 ? -0.816 3.767 11.288 1.00 85.56 86 ARG A N 1
ATOM 681 C CA . ARG A 1 86 ? 0.023 3.977 12.482 1.00 85.56 86 ARG A CA 1
ATOM 682 C C . ARG A 1 86 ? 0.118 5.447 12.883 1.00 85.56 86 ARG A C 1
ATOM 684 O O . ARG A 1 86 ? 0.096 5.742 14.075 1.00 85.56 86 ARG A O 1
ATOM 691 N N . GLU A 1 87 ? 0.260 6.367 11.929 1.00 86.00 87 GLU A N 1
ATOM 692 C CA . GLU A 1 87 ? 0.220 7.807 12.227 1.00 86.00 87 GLU A CA 1
ATOM 693 C C . GLU A 1 87 ? -1.131 8.211 12.818 1.00 86.00 87 GLU A C 1
ATOM 695 O O . GLU A 1 87 ? -1.184 8.994 13.765 1.00 86.00 87 GLU A O 1
ATOM 700 N N . TRP A 1 88 ? -2.213 7.657 12.279 1.00 84.56 88 TRP A N 1
ATOM 701 C CA . TRP A 1 88 ? -3.564 7.908 12.743 1.00 84.56 88 TRP A CA 1
ATOM 702 C C . TRP A 1 88 ? -3.78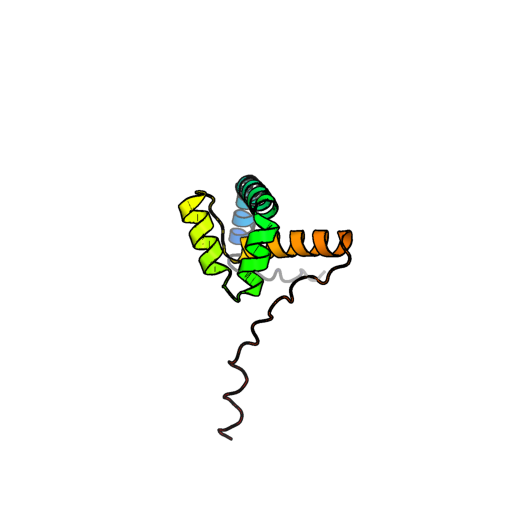0 7.349 14.152 1.00 84.56 88 TRP A C 1
ATOM 704 O O . TRP A 1 88 ? -4.170 8.104 15.033 1.00 84.56 88 TRP A O 1
ATOM 714 N N . ALA A 1 89 ? -3.393 6.094 14.405 1.00 85.50 89 ALA A N 1
ATOM 715 C CA . ALA A 1 89 ? -3.451 5.468 15.729 1.00 85.50 89 ALA A CA 1
ATOM 716 C C . ALA A 1 89 ? -2.689 6.266 16.800 1.00 85.50 89 ALA A C 1
ATOM 718 O O . ALA A 1 89 ? -3.171 6.443 17.916 1.00 85.50 89 ALA A O 1
ATOM 719 N N . LYS A 1 90 ? -1.513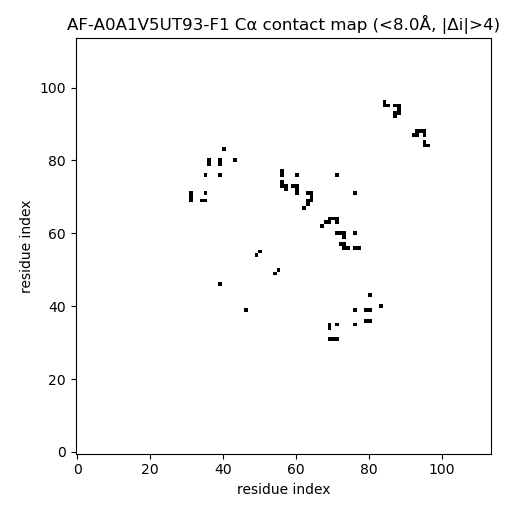 6.811 16.459 1.00 82.88 90 LYS A N 1
ATOM 720 C CA . LYS A 1 90 ? -0.752 7.693 17.362 1.00 82.88 90 LYS A CA 1
ATOM 721 C C . LYS A 1 90 ? -1.484 8.999 17.676 1.00 82.88 90 LYS A C 1
ATOM 723 O O . LYS A 1 90 ? -1.314 9.527 18.768 1.00 82.88 90 LYS A O 1
ATOM 728 N N . LYS A 1 91 ? -2.244 9.537 16.719 1.00 80.94 91 LYS A N 1
ATOM 729 C CA . LYS A 1 91 ? -2.974 10.804 16.870 1.00 80.94 91 LYS A CA 1
ATOM 730 C C . LYS A 1 91 ? -4.296 10.640 17.616 1.00 80.94 91 LYS A C 1
ATOM 732 O O . LYS A 1 91 ? -4.643 11.515 18.397 1.00 80.94 91 LYS A O 1
ATOM 737 N N . THR A 1 92 ? -5.033 9.562 17.362 1.00 75.00 92 THR A N 1
ATOM 738 C CA . THR A 1 92 ? -6.385 9.349 17.908 1.00 75.00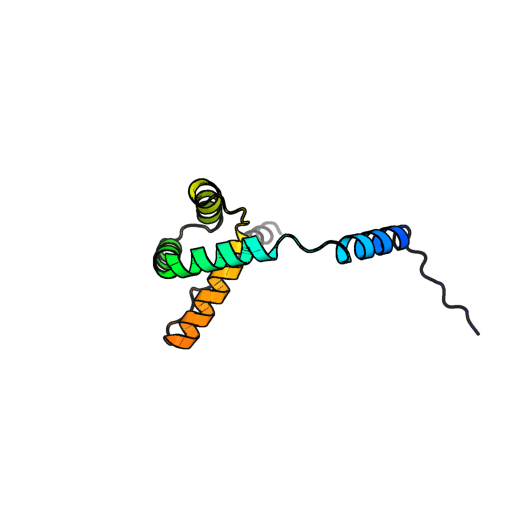 92 THR A CA 1
ATOM 739 C C . THR A 1 92 ? -6.415 8.418 19.116 1.00 75.00 92 THR A C 1
ATOM 741 O O . THR A 1 92 ? -7.409 8.393 19.832 1.00 75.00 92 THR A O 1
ATOM 744 N N . GLY A 1 93 ? -5.347 7.652 19.360 1.00 67.88 93 GLY A N 1
ATOM 745 C CA . GLY A 1 93 ? -5.305 6.630 20.408 1.00 67.88 93 GLY A CA 1
ATOM 746 C C . GLY A 1 93 ? -6.088 5.358 20.064 1.00 67.88 93 GLY A C 1
ATOM 747 O O . GLY A 1 93 ? -6.126 4.430 20.870 1.00 67.88 93 GLY A O 1
ATOM 748 N N . GLU A 1 94 ? -6.696 5.281 18.878 1.0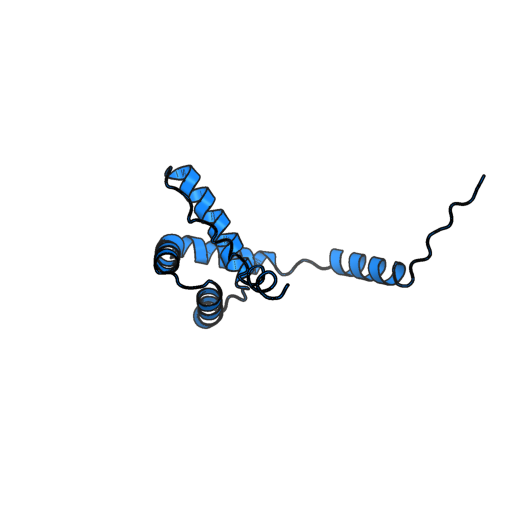0 72.38 94 GLU A N 1
ATOM 749 C CA . GLU A 1 94 ? -7.372 4.073 18.413 1.00 72.38 94 GLU A CA 1
ATOM 750 C C . GLU A 1 94 ? -6.375 3.005 17.936 1.00 72.38 94 GLU A C 1
ATOM 752 O O . GLU A 1 94 ? -5.346 3.327 17.334 1.00 72.38 94 GLU A O 1
ATOM 757 N N . PRO A 1 95 ? -6.685 1.711 18.130 1.00 71.44 95 PRO A N 1
ATOM 758 C CA . PRO A 1 95 ? -5.823 0.635 17.672 1.00 71.44 95 PRO A CA 1
ATOM 759 C C . PRO A 1 95 ? -5.730 0.609 16.139 1.00 71.44 95 PRO A C 1
ATOM 761 O O . PRO A 1 95 ? -6.731 0.702 15.420 1.00 71.44 95 PRO A O 1
ATOM 764 N N . ALA A 1 96 ? -4.500 0.456 15.644 1.00 73.31 96 ALA A N 1
ATOM 765 C CA . ALA A 1 96 ? -4.221 0.185 14.238 1.00 73.31 96 ALA A CA 1
ATOM 766 C C . ALA A 1 96 ? -4.861 -1.146 13.815 1.00 73.31 96 ALA A C 1
ATOM 768 O O . ALA A 1 96 ? -4.972 -2.080 14.619 1.00 73.31 96 ALA A O 1
ATOM 769 N N . LEU A 1 97 ? -5.259 -1.249 12.545 1.00 72.81 97 LEU A N 1
ATOM 770 C CA . LEU A 1 97 ? -5.813 -2.488 12.013 1.00 72.81 97 LEU A CA 1
ATOM 771 C C . LEU A 1 97 ? -4.795 -3.622 12.192 1.00 72.81 97 LEU A C 1
ATOM 773 O O . LEU A 1 97 ? -3.614 -3.441 11.870 1.00 72.81 97 LEU A O 1
ATOM 777 N N . PRO A 1 98 ? -5.221 -4.811 12.664 1.00 62.78 98 PRO A N 1
ATOM 778 C CA . PRO A 1 98 ? -4.308 -5.928 12.802 1.00 62.78 98 PRO A CA 1
ATOM 779 C C . PRO A 1 98 ? -3.733 -6.243 11.423 1.00 62.78 98 PRO A C 1
ATOM 781 O O . PRO A 1 98 ? -4.465 -6.549 10.475 1.00 62.78 98 PRO A O 1
ATOM 784 N N . GLU A 1 99 ? -2.407 -6.171 11.298 1.00 57.53 99 GLU A N 1
ATOM 785 C CA . GLU A 1 99 ? -1.716 -6.750 10.158 1.00 57.53 99 GLU A CA 1
ATOM 786 C C . GLU A 1 99 ? -2.058 -8.236 10.178 1.00 57.53 99 GLU A C 1
ATOM 788 O O . GLU A 1 99 ? -1.513 -8.998 10.978 1.00 57.53 99 GLU A O 1
ATOM 793 N N . VAL A 1 100 ? -3.024 -8.643 9.350 1.00 51.66 100 VAL A N 1
ATOM 794 C CA . VAL A 1 100 ? -3.380 -10.048 9.190 1.00 51.66 100 VAL A CA 1
ATOM 795 C C . VAL A 1 100 ? -2.129 -10.725 8.649 1.00 51.66 100 VAL A C 1
ATOM 797 O O . VAL A 1 100 ? -1.870 -10.732 7.445 1.00 51.66 100 VAL A O 1
ATOM 800 N N . LYS A 1 101 ? -1.311 -11.258 9.563 1.00 43.09 101 LYS A N 1
ATOM 801 C CA . LYS A 1 101 ? -0.316 -12.272 9.265 1.00 43.09 101 LYS A CA 1
ATOM 802 C C . LYS A 1 101 ? -1.143 -13.407 8.706 1.00 43.09 101 LYS A C 1
ATOM 804 O O . LYS A 1 101 ? -1.793 -14.125 9.463 1.00 43.09 101 LYS A O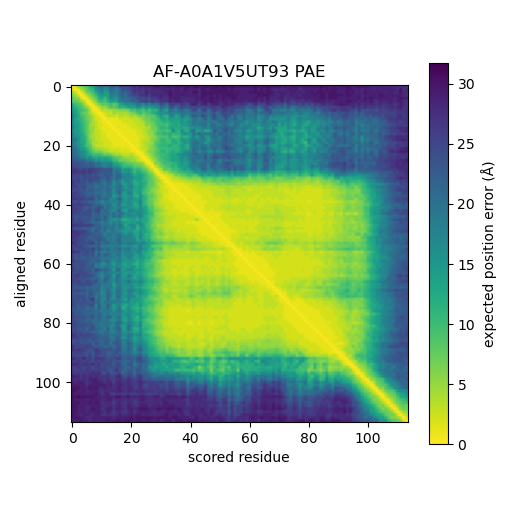 1
ATOM 809 N N . VAL A 1 102 ? -1.191 -13.507 7.380 1.00 45.22 102 VAL A N 1
ATOM 810 C CA . VAL A 1 102 ? -1.694 -14.695 6.707 1.00 45.22 102 VAL A CA 1
ATOM 811 C C . VAL A 1 102 ? -0.846 -15.820 7.279 1.00 45.22 102 VAL A C 1
ATOM 813 O O . VAL A 1 102 ? 0.320 -15.970 6.921 1.00 45.22 102 VAL A O 1
ATOM 816 N N . ARG A 1 103 ? -1.381 -16.534 8.276 1.00 42.50 103 ARG A N 1
ATOM 817 C CA . ARG A 1 103 ? -0.793 -17.782 8.737 1.00 42.50 103 ARG A CA 1
ATOM 818 C C . ARG A 1 103 ? -0.835 -18.650 7.498 1.00 42.50 103 ARG A C 1
ATOM 820 O O . ARG A 1 103 ? -1.913 -19.050 7.070 1.00 42.50 103 ARG A O 1
ATOM 827 N N . SER A 1 104 ? 0.320 -18.845 6.878 1.00 41.50 104 SER A N 1
ATOM 828 C CA . SER A 1 104 ? 0.502 -19.807 5.811 1.00 41.50 104 SER A CA 1
ATOM 829 C C . SER A 1 104 ? -0.035 -21.138 6.328 1.00 41.50 104 SER A C 1
ATOM 831 O O . SER A 1 104 ? 0.588 -21.825 7.135 1.00 41.50 104 SER A O 1
ATOM 833 N N . ALA A 1 105 ? -1.236 -21.506 5.886 1.00 46.88 105 ALA A N 1
ATOM 834 C CA . ALA A 1 105 ? -1.895 -22.762 6.223 1.00 46.88 105 ALA A CA 1
ATOM 835 C C . ALA A 1 105 ? -1.198 -23.973 5.565 1.00 46.88 105 ALA A C 1
ATOM 837 O O . ALA A 1 105 ? -1.811 -25.011 5.353 1.00 46.88 105 ALA A O 1
ATOM 838 N N . LEU A 1 106 ? 0.096 -23.853 5.248 1.00 49.06 106 LEU A N 1
ATOM 839 C CA . LEU A 1 106 ? 0.917 -24.897 4.649 1.00 49.06 106 LEU A CA 1
ATOM 840 C C . LEU A 1 106 ? 1.660 -25.740 5.701 1.00 49.06 106 LEU A C 1
ATOM 842 O O . LEU A 1 106 ? 2.202 -26.787 5.372 1.00 49.06 106 LEU A O 1
ATOM 846 N N . ALA A 1 107 ? 1.658 -25.341 6.979 1.00 48.06 107 ALA A N 1
ATOM 847 C CA . ALA A 1 107 ? 2.378 -26.064 8.034 1.00 48.06 107 ALA A CA 1
ATOM 848 C C . ALA A 1 107 ? 1.566 -27.177 8.732 1.00 48.06 107 ALA A C 1
ATOM 850 O O . ALA A 1 107 ? 2.132 -27.929 9.520 1.00 48.06 107 ALA A O 1
ATOM 851 N N . LYS A 1 108 ? 0.256 -27.315 8.469 1.00 42.94 108 LYS A N 1
ATOM 852 C CA . LYS A 1 108 ? -0.599 -28.282 9.192 1.00 42.94 108 LYS A CA 1
ATOM 853 C C . LYS A 1 108 ? -0.847 -29.618 8.485 1.00 42.94 108 LYS A C 1
ATOM 855 O O . LYS A 1 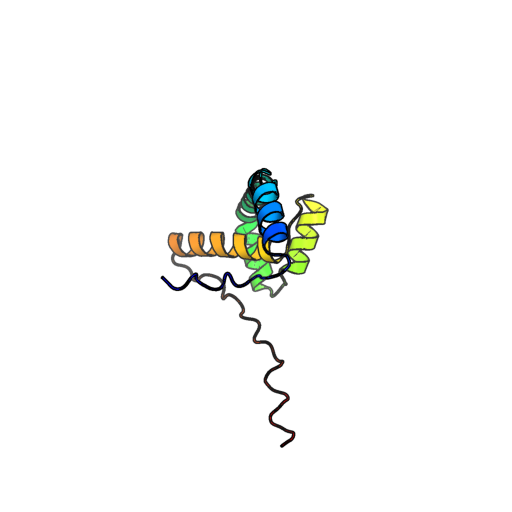108 ? -1.492 -30.469 9.075 1.00 42.94 108 LYS A O 1
ATOM 860 N N . LYS A 1 109 ? -0.304 -29.847 7.282 1.00 44.16 109 LYS A N 1
ATOM 861 C CA . LYS A 1 109 ? -0.541 -31.092 6.519 1.00 44.16 109 LYS A CA 1
ATOM 862 C C . LYS A 1 109 ? 0.629 -32.091 6.503 1.00 44.16 109 LYS A C 1
ATOM 864 O O . LYS A 1 109 ? 0.642 -32.984 5.668 1.00 44.16 109 LYS A O 1
ATOM 869 N N . LYS A 1 110 ? 1.620 -31.948 7.398 1.00 45.84 110 LYS A N 1
ATOM 870 C CA . LYS A 1 110 ? 2.789 -32.856 7.477 1.00 45.84 110 LYS A CA 1
ATOM 871 C C . LYS A 1 110 ? 2.900 -33.660 8.784 1.00 45.84 110 LYS A C 1
ATOM 873 O O . LYS A 1 110 ? 3.929 -34.281 9.008 1.00 45.84 110 LYS A O 1
ATOM 878 N N . LYS A 1 111 ? 1.876 -33.646 9.648 1.00 45.50 111 LYS A N 1
ATOM 879 C CA . LYS A 1 111 ? 1.866 -34.401 10.922 1.00 45.50 111 LYS A CA 1
ATOM 880 C C . LYS A 1 111 ? 0.774 -35.476 11.045 1.00 45.50 111 LYS A C 1
ATOM 882 O O . LYS A 1 111 ? 0.646 -36.053 12.110 1.00 45.50 111 LYS A O 1
ATOM 887 N N . GLU A 1 112 ? 0.035 -35.772 9.977 1.00 42.41 112 GLU A N 1
ATOM 888 C CA . GLU A 1 112 ? -0.963 -36.865 9.959 1.00 42.41 112 GLU A CA 1
ATOM 889 C C . GLU A 1 112 ? -0.547 -38.047 9.062 1.00 42.41 112 GLU A C 1
ATOM 891 O O . GLU A 1 112 ? -1.359 -38.908 8.753 1.00 42.41 112 GLU A O 1
ATOM 896 N N . ALA A 1 113 ? 0.717 -38.099 8.628 1.00 47.56 113 ALA A N 1
ATOM 897 C CA . ALA A 1 113 ? 1.245 -39.181 7.791 1.00 47.56 113 ALA A CA 1
ATOM 898 C C . ALA A 1 113 ? 2.609 -39.691 8.293 1.00 47.56 113 ALA A C 1
ATOM 900 O O . ALA A 1 113 ? 3.540 -39.850 7.503 1.00 47.56 113 ALA A O 1
ATOM 901 N N . ALA A 1 114 ? 2.738 -39.882 9.606 1.00 39.69 114 ALA A N 1
ATOM 902 C CA . ALA A 1 114 ? 3.846 -40.602 10.230 1.00 39.69 114 ALA A CA 1
ATOM 903 C C . ALA A 1 114 ? 3.311 -41.434 11.395 1.00 39.69 114 ALA A C 1
ATOM 905 O O . ALA A 1 114 ? 2.506 -40.865 12.168 1.00 39.69 114 ALA A O 1
#

Secondary structure (DSSP, 8-state):
---------TTHHHHHHHHHHHHTS--TTHHHHHHHHHHHHHTHHHHHHHHHTT--HHHHHHHHHHHS-----HHHHHHHHHHHHHHHHHHH-PPPPP------TTSSSSSS--

Nearest PDB structures (foldseek):
  8spu-assembly1_L  TM=4.599E-01  e=6.023E+00  Homo sapiens
  7u0g-assembly1_K  TM=4.485E-01  e=6.023E+00  Escherichia coli K-12
  8g87-assembly1_X  TM=4.701E-01  e=9.182E+00  Homo sapiens
  1m8l-assembly1_A  TM=1.825E-01  e=7.664E+00  unclassified

Radius of gyration: 21.87 Å; Cα contacts (8 Å, |Δi|>4): 45; chains: 1; bounding box: 68×52×34 Å

Foldseek 3Di:
DDDPPPPCDPCPVVVVVVVVVVVPDPDPPPVLLVVLLVVCVVCVVVVVVCVVVVDALQVVQVCCCVPVVRNDDSVSNVVSSQVVQVVVCVVPVDDRDPPPPVPPPPPPPPPPPD

Sequence (114 aa):
MREKDELHIPGAATLKTWLINTASAPIRSTANTEILESLIRQCYTEIRSYRLAGHGWSKLAIKIRKECKVPCSDDAVKRIFSYIDREWAKKTGEPALPEVKVRSALAKKKKEAA

Solvent-accessible surface area (backbone atoms only — not comparable to full-atom values): 7122 Å² total; per-residue (Å²): 131,85,77,73,82,74,80,82,57,88,61,52,67,59,51,51,53,50,50,53,59,53,69,73,45,80,75,82,56,58,66,54,48,52,53,50,45,54,51,49,63,76,43,37,71,61,51,51,51,46,45,73,72,67,56,59,56,59,63,52,29,51,48,42,34,69,76,70,66,46,84,61,50,36,68,56,54,50,55,50,48,54,51,52,41,48,55,46,22,72,72,71,71,48,84,53,80,78,78,77,71,75,72,70,83,77,76,76,81,77,77,86,83,122